Protein AF-A0A392V610-F1 (afdb_monomer)

Organism: NCBI:txid97028

Mean predicted aligned error: 13.37 Å

Radius of gyration: 14.89 Å; Cα contacts (8 Å, |Δi|>4): 27; chains: 1; bounding box: 26×30×28 Å

Structure (mmCIF, N/CA/C/O backbone):
data_AF-A0A392V610-F1
#
_entry.id   AF-A0A392V610-F1
#
loop_
_atom_site.group_PDB
_atom_site.id
_atom_site.type_symbol
_atom_site.label_atom_id
_atom_site.label_alt_id
_atom_site.label_comp_id
_atom_site.label_asym_id
_atom_site.label_entity_id
_atom_site.label_seq_id
_atom_site.pdbx_PDB_ins_code
_atom_site.Cartn_x
_atom_site.Cartn_y
_atom_site.Cartn_z
_atom_site.occupancy
_atom_site.B_iso_or_equiv
_atom_site.auth_seq_id
_atom_site.auth_comp_id
_atom_site.auth_asym_id
_atom_site.auth_atom_id
_atom_site.pdbx_PDB_model_num
ATOM 1 N N . MET A 1 1 ? 9.283 -17.714 -9.549 1.00 54.25 1 MET A N 1
ATOM 2 C CA . MET A 1 1 ? 7.933 -17.617 -8.951 1.00 54.25 1 MET A CA 1
ATOM 3 C C . MET A 1 1 ? 8.071 -16.832 -7.650 1.00 54.25 1 MET A C 1
ATOM 5 O O . MET A 1 1 ? 8.831 -17.263 -6.794 1.00 54.25 1 MET A O 1
ATOM 9 N N . TYR A 1 2 ? 7.489 -15.632 -7.545 1.00 46.78 2 TYR A N 1
ATOM 10 C CA . TYR A 1 2 ? 7.696 -14.741 -6.391 1.00 46.78 2 TYR A CA 1
ATOM 11 C C . TYR A 1 2 ? 6.772 -15.153 -5.236 1.00 46.78 2 TYR A C 1
ATOM 13 O O . TYR A 1 2 ? 5.554 -15.186 -5.401 1.00 46.78 2 TYR A O 1
ATOM 21 N N . SER A 1 3 ? 7.348 -15.483 -4.079 1.00 59.09 3 SER A N 1
ATOM 22 C CA . SER A 1 3 ? 6.608 -15.749 -2.840 1.00 59.09 3 SER A CA 1
ATOM 23 C C . SER A 1 3 ? 7.147 -14.847 -1.740 1.00 59.09 3 SER A C 1
ATOM 25 O O . SER A 1 3 ? 8.359 -14.800 -1.536 1.00 59.09 3 SER A O 1
ATOM 27 N N . GLY A 1 4 ? 6.257 -14.158 -1.032 1.00 70.62 4 GLY A N 1
ATOM 28 C CA . GLY A 1 4 ? 6.613 -13.213 0.024 1.00 70.62 4 GLY A CA 1
ATOM 29 C C . GLY A 1 4 ? 5.768 -13.410 1.275 1.00 70.62 4 GLY A C 1
ATOM 30 O O . GLY A 1 4 ? 4.864 -14.246 1.317 1.00 70.62 4 GLY A O 1
ATOM 31 N N . TRP A 1 5 ? 6.063 -12.628 2.307 1.00 76.50 5 TRP A N 1
ATOM 32 C CA . TRP A 1 5 ? 5.268 -12.579 3.529 1.00 76.50 5 TRP A CA 1
ATOM 33 C C . TRP A 1 5 ? 4.519 -11.257 3.577 1.00 76.50 5 TRP A C 1
ATOM 35 O O . TRP A 1 5 ? 5.140 -10.204 3.460 1.00 76.50 5 TRP A O 1
ATOM 45 N N . ILE A 1 6 ? 3.206 -11.313 3.790 1.00 78.12 6 ILE A N 1
ATOM 46 C CA . ILE A 1 6 ? 2.401 -10.122 4.070 1.00 78.12 6 ILE A CA 1
ATOM 47 C C . ILE A 1 6 ? 2.061 -10.122 5.557 1.00 78.12 6 ILE A C 1
ATOM 49 O O . ILE A 1 6 ? 1.741 -11.166 6.135 1.00 78.12 6 ILE A O 1
ATOM 53 N N . ARG A 1 7 ? 2.166 -8.947 6.182 1.00 79.38 7 ARG A N 1
ATOM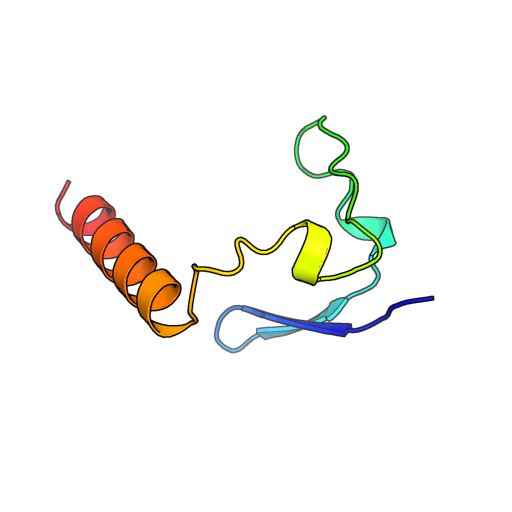 54 C CA . ARG A 1 7 ? 1.793 -8.722 7.576 1.00 79.38 7 ARG A CA 1
ATOM 55 C C . ARG A 1 7 ? 0.632 -7.733 7.635 1.00 79.38 7 ARG A C 1
ATOM 57 O O . ARG A 1 7 ? 0.731 -6.650 7.075 1.00 79.38 7 ARG A O 1
ATOM 64 N N . CYS A 1 8 ? -0.435 -8.106 8.332 1.00 77.31 8 CYS A N 1
ATOM 65 C CA . CYS A 1 8 ? -1.552 -7.232 8.676 1.00 77.31 8 CYS A CA 1
ATOM 66 C C . CYS A 1 8 ? -1.699 -7.257 10.202 1.00 77.31 8 CYS A C 1
ATOM 68 O O . CYS A 1 8 ? -2.073 -8.277 10.782 1.00 77.31 8 CYS A O 1
ATOM 70 N N . GLY A 1 9 ? -1.302 -6.172 10.873 1.00 82.94 9 GLY A N 1
ATOM 71 C CA . GLY A 1 9 ? -1.257 -6.125 12.337 1.00 82.94 9 GLY A CA 1
ATOM 72 C C . GLY A 1 9 ? -0.322 -7.186 12.935 1.00 82.94 9 GLY A C 1
ATOM 73 O O . GLY A 1 9 ? 0.869 -7.238 12.617 1.00 82.94 9 GLY A O 1
ATOM 74 N N . SER A 1 10 ? -0.846 -8.040 13.816 1.00 83.31 10 SER A N 1
ATOM 75 C CA . SER A 1 10 ? -0.122 -9.177 14.412 1.00 83.31 10 SER A CA 1
ATOM 76 C C . SER A 1 10 ? -0.092 -10.424 13.519 1.00 83.31 10 SER A C 1
ATOM 78 O O . SER A 1 10 ? 0.648 -11.364 13.805 1.00 83.31 10 SER A O 1
ATOM 80 N N . ILE A 1 11 ? -0.854 -10.439 12.425 1.00 68.19 11 ILE A N 1
ATOM 81 C CA . ILE A 1 11 ? -1.008 -11.606 11.558 1.00 68.19 11 ILE A CA 1
ATOM 82 C C . ILE A 1 11 ? 0.045 -11.556 10.450 1.00 68.19 11 ILE A C 1
ATOM 84 O O . ILE A 1 11 ? 0.170 -10.557 9.739 1.00 68.19 11 ILE A O 1
ATOM 88 N N . ARG A 1 12 ? 0.789 -12.652 10.269 1.00 76.44 12 ARG A N 1
ATOM 89 C CA . ARG A 1 12 ? 1.737 -12.850 9.163 1.00 76.44 12 ARG A CA 1
ATOM 90 C C . ARG A 1 12 ? 1.323 -14.082 8.361 1.00 76.44 12 ARG A C 1
ATOM 92 O O . ARG A 1 12 ? 1.268 -15.178 8.907 1.00 76.44 12 ARG A O 1
ATOM 99 N N . VAL A 1 13 ? 1.066 -13.906 7.066 1.00 73.38 13 VAL A N 1
ATOM 100 C CA . VAL A 1 13 ? 0.610 -14.982 6.170 1.00 73.38 13 VAL A CA 1
ATOM 101 C C . VAL A 1 13 ? 1.576 -15.129 5.001 1.00 73.38 13 VAL A C 1
ATOM 103 O O . VAL A 1 13 ? 2.097 -14.141 4.472 1.00 73.38 13 VAL A O 1
ATOM 106 N N . ARG A 1 14 ? 1.837 -16.379 4.606 1.00 70.88 14 ARG A N 1
ATOM 107 C CA . ARG A 1 14 ? 2.645 -16.689 3.426 1.00 70.88 14 ARG A CA 1
ATOM 108 C C . ARG A 1 14 ? 1.817 -16.419 2.180 1.00 70.88 14 ARG A C 1
ATOM 110 O O . ARG A 1 14 ? 0.751 -17.001 1.998 1.00 70.88 14 ARG A O 1
ATOM 117 N N . TYR A 1 15 ? 2.309 -15.522 1.342 1.00 65.12 15 TYR A N 1
ATOM 118 C CA . TYR A 1 15 ? 1.566 -15.012 0.210 1.00 65.12 15 TYR A CA 1
ATOM 119 C C . TYR A 1 15 ? 1.983 -15.699 -1.087 1.00 65.12 15 TYR A C 1
ATOM 121 O O . TYR A 1 15 ? 3.155 -15.668 -1.476 1.00 65.12 15 TYR A O 1
ATOM 129 N N . LEU A 1 16 ? 0.998 -16.296 -1.758 1.00 65.38 16 LEU A N 1
ATOM 130 C CA . LEU A 1 16 ? 1.111 -16.811 -3.117 1.00 65.38 16 LEU A CA 1
ATOM 131 C C . LEU A 1 16 ? 0.288 -15.893 -4.025 1.00 65.38 16 LEU A C 1
ATOM 133 O O . LEU A 1 16 ? -0.932 -15.804 -3.879 1.00 65.38 16 LEU A O 1
ATOM 137 N N . LEU A 1 17 ? 0.979 -15.205 -4.939 1.00 59.75 17 LEU A N 1
ATOM 138 C CA . LEU A 1 17 ? 0.442 -14.160 -5.825 1.00 59.75 17 LEU A CA 1
ATOM 139 C C . LEU A 1 17 ? -0.816 -14.593 -6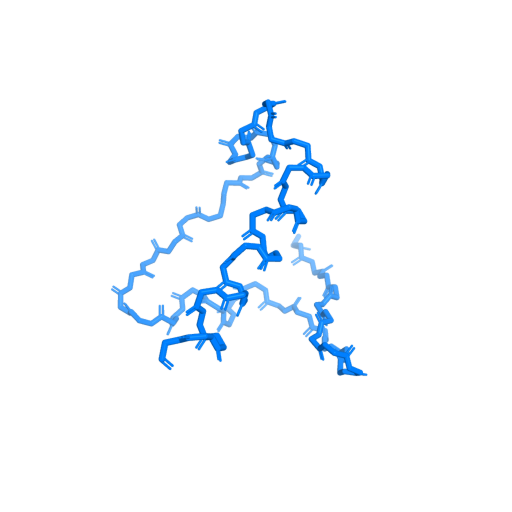.605 1.00 59.75 17 LEU A C 1
ATOM 141 O O . LEU A 1 17 ? -1.653 -13.765 -6.955 1.00 59.75 17 LEU A O 1
ATOM 145 N N . GLU A 1 18 ? -0.978 -15.897 -6.832 1.00 56.25 18 GLU A N 1
ATOM 146 C CA . GLU A 1 18 ? -2.105 -16.488 -7.559 1.00 56.25 18 GLU A CA 1
ATOM 147 C C . GLU A 1 18 ? -3.471 -16.228 -6.901 1.00 56.25 18 GLU A C 1
ATOM 149 O O . GLU A 1 18 ? -4.493 -16.266 -7.581 1.00 56.25 18 GLU A O 1
ATOM 154 N N . ARG A 1 19 ? -3.519 -15.940 -5.591 1.00 52.00 19 ARG A N 1
ATOM 155 C CA . ARG A 1 19 ? -4.783 -15.837 -4.839 1.00 52.00 19 ARG A CA 1
ATOM 156 C C . ARG A 1 19 ? -5.349 -14.422 -4.6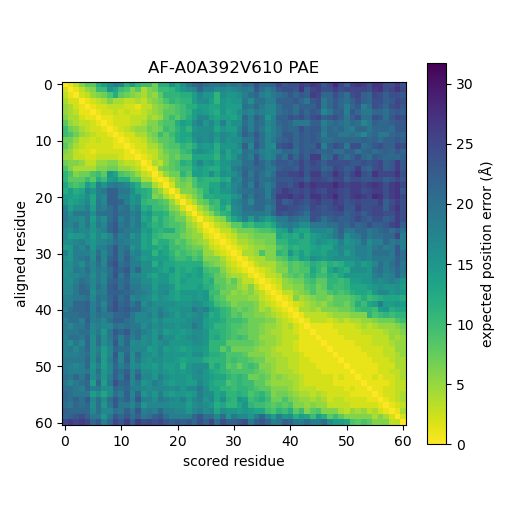77 1.00 52.00 19 ARG A C 1
ATOM 158 O O . ARG A 1 19 ? -6.469 -14.301 -4.193 1.00 52.00 19 ARG A O 1
ATOM 165 N N . VAL A 1 20 ? -4.641 -13.366 -5.089 1.00 53.09 20 VAL A N 1
ATOM 166 C CA . VAL A 1 20 ? -5.117 -11.969 -4.924 1.00 53.09 20 VAL A CA 1
ATOM 167 C C . VAL A 1 20 ? -5.590 -11.295 -6.201 1.00 53.09 20 VAL A C 1
ATOM 169 O O . VAL A 1 20 ? -6.361 -10.344 -6.124 1.00 53.09 20 VAL A O 1
ATOM 172 N N . LEU A 1 21 ? -5.303 -11.840 -7.382 1.00 52.84 21 LEU A N 1
ATOM 173 C CA . LEU A 1 21 ? -5.822 -11.294 -8.647 1.00 52.84 21 LEU A CA 1
ATOM 174 C C . LEU A 1 21 ? -7.334 -11.509 -8.873 1.00 52.84 21 LEU A C 1
ATOM 176 O O . LEU A 1 21 ? -7.818 -11.401 -9.996 1.00 52.84 21 LEU A O 1
ATOM 180 N N . ARG A 1 22 ? -8.095 -11.827 -7.822 1.00 52.47 22 ARG A N 1
ATOM 181 C CA . ARG A 1 22 ? -9.555 -11.995 -7.853 1.00 52.47 22 ARG A CA 1
ATOM 182 C C . ARG A 1 22 ? -10.266 -11.238 -6.729 1.00 52.47 22 ARG A C 1
ATOM 184 O O . ARG A 1 22 ? -11.351 -11.636 -6.317 1.00 52.47 22 ARG A O 1
ATOM 191 N N . GLN A 1 23 ? -9.691 -10.150 -6.223 1.00 55.44 23 GLN A N 1
ATOM 192 C CA . GLN A 1 23 ? -10.449 -9.223 -5.383 1.00 55.44 23 GLN A CA 1
ATOM 193 C C . GLN A 1 23 ? -11.086 -8.155 -6.291 1.00 55.44 23 GLN A C 1
ATOM 195 O O . GLN A 1 23 ? -10.393 -7.321 -6.856 1.00 55.44 23 GLN A O 1
ATOM 200 N N . PHE A 1 24 ? -12.415 -8.230 -6.447 1.00 47.50 24 PHE A N 1
ATOM 201 C CA . PHE A 1 24 ? -13.295 -7.230 -7.086 1.00 47.50 24 PHE A CA 1
ATOM 202 C C . PHE A 1 24 ? -13.294 -7.102 -8.619 1.00 47.50 24 PHE A C 1
ATOM 204 O O . PHE A 1 24 ? -13.358 -5.996 -9.143 1.00 47.50 24 PHE A O 1
ATOM 211 N N . GLY A 1 25 ? -13.285 -8.214 -9.364 1.00 52.72 25 GLY A N 1
ATOM 212 C CA . GLY A 1 25 ? -13.615 -8.192 -10.804 1.00 52.72 25 GLY A CA 1
ATOM 213 C C . GLY A 1 25 ? -12.645 -7.405 -11.698 1.00 52.72 25 GLY A C 1
ATOM 214 O O . GLY A 1 25 ? -12.877 -7.301 -12.899 1.00 52.72 25 GLY A O 1
ATOM 215 N N . TYR A 1 26 ? -11.551 -6.895 -11.132 1.00 55.06 26 TYR A N 1
ATOM 216 C CA . TYR A 1 26 ? -10.501 -6.174 -11.827 1.00 55.06 26 TYR A CA 1
ATOM 217 C C . TYR A 1 26 ? -9.194 -6.957 -11.712 1.00 55.06 26 TYR A C 1
ATOM 219 O O . TYR A 1 26 ? -8.726 -7.268 -10.615 1.00 55.06 26 TYR A O 1
ATOM 227 N N . VAL A 1 27 ? -8.605 -7.300 -12.856 1.00 64.12 27 VAL A N 1
ATOM 228 C CA . VAL A 1 27 ? -7.287 -7.938 -12.914 1.00 64.12 27 VAL A CA 1
ATOM 229 C C . VAL A 1 27 ? -6.238 -6.838 -12.784 1.00 64.12 27 VAL A C 1
ATOM 231 O O . VAL A 1 27 ? -6.022 -6.070 -13.717 1.00 64.12 27 VAL A O 1
ATOM 234 N N . GLN A 1 28 ? -5.579 -6.742 -11.630 1.00 63.00 28 GLN A N 1
ATOM 235 C CA . GLN A 1 28 ? -4.458 -5.818 -11.460 1.00 63.00 28 GLN A CA 1
ATOM 236 C C . GLN A 1 28 ? -3.163 -6.466 -11.954 1.00 63.00 28 GLN A C 1
AT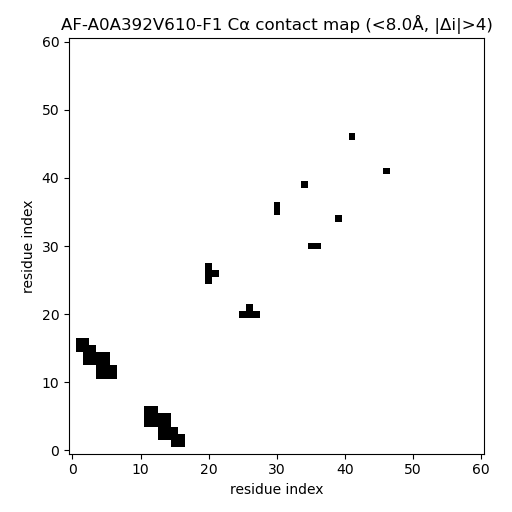OM 238 O O . GLN A 1 28 ? -2.607 -7.333 -11.295 1.00 63.00 28 GLN A O 1
ATOM 243 N N . THR A 1 29 ? -2.631 -6.038 -13.095 1.00 63.66 29 THR A N 1
ATOM 244 C CA . THR A 1 29 ? -1.304 -6.495 -13.525 1.00 63.66 29 THR A CA 1
ATOM 245 C C . THR A 1 29 ? -0.252 -5.999 -12.534 1.00 63.66 29 THR A C 1
ATOM 247 O O . THR A 1 29 ? -0.018 -4.799 -12.429 1.00 63.66 29 THR A O 1
ATOM 250 N N . ILE A 1 30 ? 0.381 -6.915 -11.799 1.00 67.19 30 ILE A N 1
ATOM 251 C CA . ILE A 1 30 ? 1.525 -6.596 -10.940 1.00 67.19 30 ILE A CA 1
ATOM 252 C C . ILE A 1 30 ? 2.735 -6.425 -11.865 1.00 67.19 30 ILE A C 1
ATOM 254 O O . ILE A 1 30 ? 3.135 -7.403 -12.506 1.00 67.19 30 ILE A O 1
ATOM 258 N N . PRO A 1 31 ? 3.315 -5.218 -11.999 1.00 66.06 31 PRO A N 1
ATOM 259 C CA . PRO A 1 31 ? 4.469 -5.046 -12.861 1.00 66.06 31 PRO A CA 1
ATOM 260 C C . PRO A 1 31 ? 5.659 -5.824 -12.304 1.00 66.06 31 PRO A C 1
ATOM 262 O O . PRO A 1 31 ? 5.882 -5.892 -11.097 1.00 66.06 31 PRO A O 1
ATOM 265 N N . HIS A 1 32 ? 6.439 -6.409 -13.210 1.00 65.19 32 HIS A N 1
ATOM 266 C CA . HIS A 1 32 ? 7.566 -7.272 -12.856 1.00 65.19 32 HIS A CA 1
ATOM 267 C C . HIS A 1 32 ? 8.664 -6.536 -12.071 1.00 65.19 32 HIS A C 1
ATOM 269 O O . HIS A 1 32 ? 9.421 -7.159 -11.331 1.00 65.19 32 HIS A O 1
ATOM 275 N N . HIS A 1 33 ? 8.740 -5.211 -12.223 1.00 67.50 33 HIS A N 1
ATOM 276 C CA . HIS A 1 33 ? 9.739 -4.370 -11.584 1.00 67.50 33 HIS A CA 1
ATOM 277 C C . HIS A 1 33 ? 9.076 -3.399 -10.593 1.00 67.50 33 HIS A C 1
ATOM 279 O O . HIS A 1 33 ? 8.179 -2.653 -10.991 1.00 67.50 33 HIS A 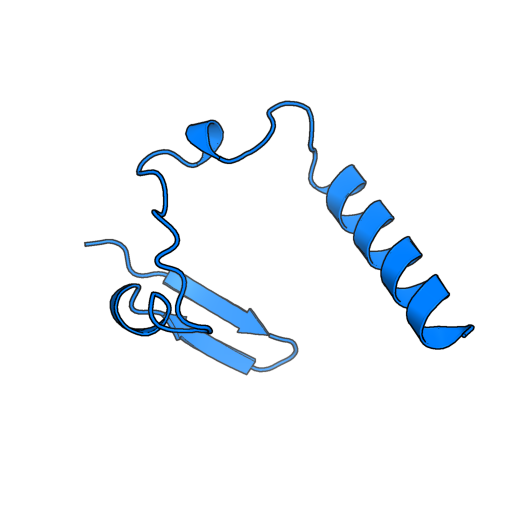O 1
ATOM 285 N N . PRO A 1 34 ? 9.524 -3.332 -9.327 1.00 60.72 34 PRO A N 1
ATOM 286 C CA . PRO A 1 34 ? 8.901 -2.487 -8.306 1.00 60.72 34 PRO A CA 1
ATOM 287 C C . PRO A 1 34 ? 8.937 -0.996 -8.674 1.00 60.72 34 PRO A C 1
ATOM 289 O O . PRO A 1 34 ? 7.949 -0.295 -8.481 1.00 60.72 34 PRO A O 1
ATOM 292 N N . HIS A 1 35 ? 10.015 -0.528 -9.313 1.00 64.00 35 HIS A N 1
ATOM 293 C CA . HIS A 1 35 ? 10.107 0.854 -9.810 1.00 64.00 35 HIS A CA 1
ATOM 294 C C . HIS A 1 35 ? 9.185 1.173 -10.997 1.00 64.00 35 HIS A C 1
ATOM 296 O O . HIS A 1 35 ? 9.033 2.338 -11.334 1.00 64.00 35 HIS A O 1
ATOM 302 N N . ALA A 1 36 ? 8.585 0.172 -11.652 1.00 65.62 36 ALA A N 1
ATOM 303 C CA . ALA A 1 36 ? 7.644 0.427 -12.743 1.00 65.62 36 ALA A CA 1
ATOM 304 C C . ALA A 1 36 ? 6.239 0.799 -12.230 1.00 65.62 36 ALA A C 1
ATOM 306 O O . ALA A 1 36 ? 5.488 1.441 -12.955 1.00 65.62 36 ALA A O 1
ATOM 30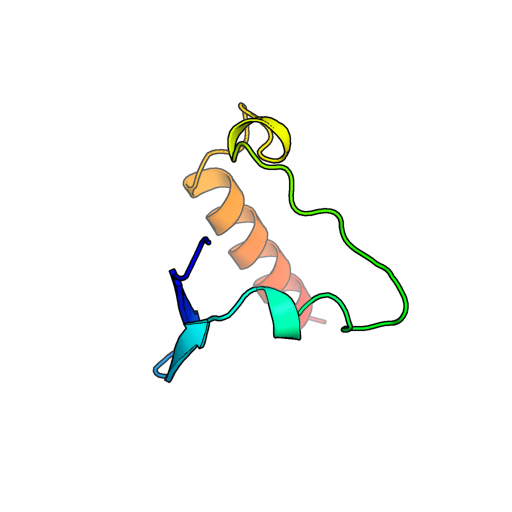7 N N . ALA A 1 37 ? 5.886 0.407 -10.998 1.00 64.06 37 ALA A N 1
ATOM 308 C CA . ALA A 1 37 ? 4.645 0.824 -10.329 1.00 64.06 37 ALA A CA 1
ATOM 309 C C . ALA A 1 37 ? 4.863 1.914 -9.277 1.00 64.06 37 ALA A C 1
ATOM 311 O O . ALA A 1 37 ? 3.968 2.723 -9.044 1.00 64.06 37 ALA A O 1
ATOM 312 N N . ALA A 1 38 ? 6.009 1.906 -8.593 1.00 67.38 38 ALA A N 1
ATOM 313 C CA . ALA A 1 38 ? 6.290 2.883 -7.556 1.00 67.38 38 ALA A CA 1
ATOM 314 C C . ALA A 1 38 ? 6.580 4.245 -8.191 1.00 67.38 38 ALA A C 1
ATOM 316 O O . ALA A 1 38 ? 7.479 4.369 -9.022 1.00 67.38 38 ALA A O 1
ATOM 317 N N . ASN A 1 39 ? 5.845 5.275 -7.770 1.00 75.38 39 ASN A N 1
ATOM 318 C CA . ASN A 1 39 ? 6.216 6.644 -8.092 1.00 75.38 39 ASN A CA 1
ATOM 319 C C . ASN A 1 39 ? 7.592 6.922 -7.452 1.00 75.38 39 ASN A C 1
ATOM 321 O O . ASN A 1 39 ? 7.717 6.812 -6.231 1.00 75.38 39 ASN A O 1
ATOM 325 N N . PRO A 1 40 ? 8.624 7.272 -8.241 1.00 69.44 40 PRO A N 1
ATOM 326 C CA . PRO A 1 40 ? 9.985 7.450 -7.738 1.00 69.44 40 PRO A CA 1
ATOM 327 C C . PRO A 1 40 ? 10.118 8.593 -6.722 1.00 69.44 40 PRO A C 1
ATOM 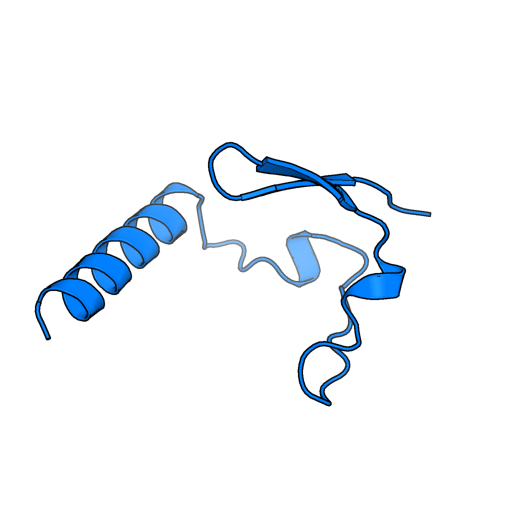329 O O . PRO A 1 40 ? 11.103 8.643 -5.993 1.00 69.44 40 PRO A O 1
ATOM 332 N N . LEU A 1 41 ? 9.136 9.496 -6.658 1.00 76.44 41 LEU A N 1
ATOM 333 C CA . LEU A 1 41 ? 9.081 10.593 -5.690 1.00 76.44 41 LEU A CA 1
ATOM 334 C C . LEU A 1 41 ? 8.340 10.216 -4.401 1.00 76.44 41 LEU A C 1
ATOM 336 O O . LEU A 1 4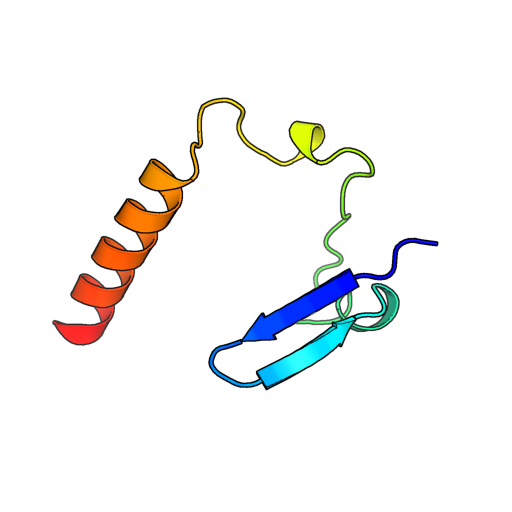1 ? 8.345 10.983 -3.442 1.00 76.44 41 LEU A O 1
ATOM 340 N N . THR A 1 42 ? 7.682 9.058 -4.363 1.00 76.81 42 THR A N 1
ATOM 341 C CA . THR A 1 42 ? 6.924 8.609 -3.198 1.00 76.81 42 THR A CA 1
ATOM 342 C C . THR A 1 42 ? 7.849 7.850 -2.254 1.00 76.81 42 THR A C 1
ATOM 344 O O . THR A 1 42 ? 8.102 6.658 -2.420 1.00 76.81 42 THR A O 1
ATOM 347 N N . THR A 1 43 ? 8.374 8.562 -1.258 1.00 82.19 43 THR A N 1
ATOM 348 C CA . THR A 1 43 ? 9.157 7.968 -0.170 1.00 82.19 43 THR A CA 1
ATOM 349 C C . THR A 1 43 ? 8.250 7.282 0.850 1.00 82.19 43 THR A C 1
ATOM 351 O O . THR A 1 43 ? 7.044 7.532 0.909 1.00 82.19 43 THR A O 1
ATOM 354 N N . VAL A 1 44 ? 8.841 6.419 1.680 1.00 78.75 44 VAL A N 1
ATOM 355 C CA . VAL A 1 44 ? 8.132 5.744 2.779 1.00 78.75 44 VAL A CA 1
ATOM 356 C C . VAL A 1 44 ? 7.491 6.761 3.729 1.00 78.75 44 VAL A C 1
ATOM 358 O O . VAL A 1 44 ? 6.338 6.580 4.104 1.00 78.75 44 VAL A O 1
ATOM 361 N N . ASP A 1 45 ? 8.183 7.861 4.029 1.00 84.06 45 ASP A N 1
ATOM 362 C CA . ASP A 1 45 ? 7.676 8.917 4.916 1.00 84.06 45 ASP A CA 1
ATOM 363 C C . ASP A 1 45 ? 6.419 9.596 4.353 1.00 84.06 45 ASP A C 1
ATOM 365 O O . ASP A 1 45 ? 5.470 9.873 5.084 1.00 84.06 45 ASP A O 1
ATOM 369 N N . ILE A 1 46 ? 6.380 9.818 3.034 1.00 84.19 46 ILE A N 1
ATOM 370 C CA . ILE A 1 46 ? 5.212 10.393 2.354 1.00 84.19 46 ILE A CA 1
ATOM 371 C C . ILE A 1 46 ? 4.023 9.428 2.439 1.00 84.19 46 ILE A C 1
ATOM 373 O O . ILE A 1 46 ? 2.903 9.857 2.712 1.00 84.19 46 ILE A O 1
ATOM 377 N N . ILE A 1 47 ? 4.251 8.125 2.232 1.00 84.31 47 ILE A N 1
ATOM 378 C CA . ILE A 1 47 ? 3.201 7.097 2.347 1.00 84.31 47 ILE A CA 1
ATOM 379 C C . ILE A 1 47 ? 2.636 7.068 3.769 1.00 84.31 47 ILE A C 1
ATOM 381 O O . ILE A 1 47 ? 1.416 7.034 3.940 1.00 84.31 47 ILE A O 1
ATOM 385 N N . ASP A 1 48 ? 3.510 7.106 4.773 1.00 85.19 48 ASP A N 1
ATOM 386 C CA . ASP A 1 48 ? 3.114 7.066 6.179 1.00 85.19 48 ASP A CA 1
ATOM 387 C C . ASP A 1 48 ? 2.295 8.308 6.559 1.00 85.19 48 ASP A C 1
ATOM 389 O O . ASP A 1 48 ? 1.218 8.202 7.148 1.00 85.19 48 ASP A O 1
ATOM 393 N N . GLN A 1 49 ? 2.715 9.490 6.099 1.00 87.12 49 GLN A N 1
ATOM 394 C CA . GLN A 1 49 ? 1.968 10.729 6.303 1.00 87.12 49 GLN A CA 1
ATOM 395 C C . GLN A 1 49 ? 0.571 10.685 5.661 1.00 87.12 49 GLN A C 1
ATOM 397 O O . GLN A 1 49 ? -0.408 11.101 6.289 1.00 87.12 49 GLN A O 1
ATOM 402 N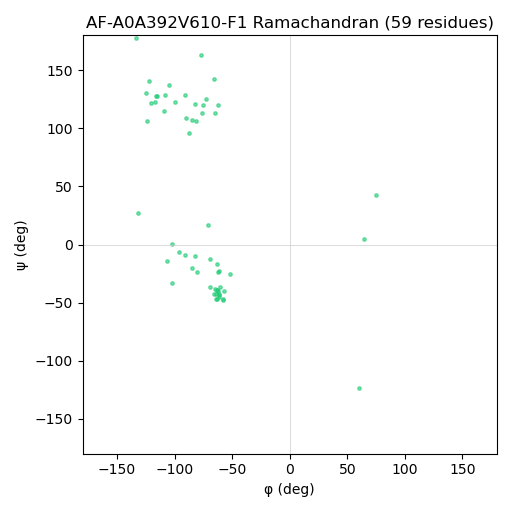 N . TYR A 1 50 ? 0.451 10.168 4.434 1.00 86.00 50 TYR A N 1
ATOM 403 C CA . TYR A 1 50 ? -0.852 9.991 3.783 1.00 86.00 50 TYR A CA 1
ATOM 404 C C . TYR A 1 50 ? -1.754 9.025 4.554 1.00 86.00 50 TYR A C 1
ATOM 406 O O . TYR A 1 50 ? -2.952 9.283 4.682 1.00 86.00 50 TYR A O 1
ATOM 414 N N . TRP A 1 51 ? -1.195 7.934 5.085 1.00 82.69 51 TRP A N 1
ATOM 415 C CA . TRP A 1 51 ? -1.943 6.974 5.893 1.00 82.69 51 TRP A CA 1
ATOM 416 C C . TRP A 1 51 ? -2.478 7.611 7.177 1.00 82.69 51 TRP A C 1
ATOM 418 O O . TRP A 1 51 ? -3.668 7.488 7.468 1.00 82.69 51 TRP A O 1
ATOM 428 N N . VAL A 1 52 ? -1.638 8.356 7.901 1.00 89.38 52 VAL A N 1
ATOM 429 C CA . VAL A 1 52 ? -2.042 9.083 9.115 1.00 89.38 52 VAL A CA 1
ATOM 430 C C . VAL A 1 52 ? -3.179 10.064 8.816 1.00 89.38 52 VAL A C 1
ATOM 432 O O . VAL A 1 52 ? -4.187 10.055 9.516 1.00 89.38 52 VAL A O 1
ATOM 435 N N . GLN A 1 53 ? -3.071 10.858 7.746 1.00 86.44 53 GLN A N 1
ATOM 436 C CA . GLN A 1 53 ? -4.121 11.809 7.354 1.00 86.44 53 GLN A CA 1
ATOM 437 C C . GLN A 1 53 ? -5.428 11.124 6.942 1.00 86.44 53 GLN A C 1
ATOM 439 O O . GLN A 1 53 ? -6.514 11.625 7.228 1.00 86.44 53 GLN A O 1
ATOM 444 N N . HIS A 1 54 ? -5.342 9.995 6.239 1.00 85.81 54 HIS A N 1
ATOM 445 C CA . HIS A 1 54 ? -6.521 9.222 5.869 1.00 85.81 54 HIS A CA 1
ATOM 446 C C . HIS A 1 54 ? -7.228 8.669 7.108 1.00 85.81 54 HIS A C 1
ATOM 448 O O . HIS A 1 54 ? -8.439 8.825 7.238 1.00 85.81 54 HIS A O 1
ATOM 454 N N . MET A 1 55 ? -6.467 8.075 8.029 1.00 88.62 55 MET A N 1
ATOM 455 C CA . MET A 1 55 ? -6.995 7.541 9.282 1.00 88.62 55 MET A CA 1
ATOM 456 C C . MET A 1 55 ? -7.634 8.631 10.138 1.00 88.62 55 MET A C 1
ATOM 458 O O . MET A 1 55 ? -8.724 8.416 10.656 1.00 88.62 55 MET A O 1
ATOM 462 N N . ASP A 1 56 ? -7.008 9.804 10.234 1.00 88.62 56 ASP A N 1
ATOM 463 C CA . ASP A 1 56 ? -7.571 10.953 10.945 1.00 88.62 56 ASP A CA 1
ATOM 464 C C . ASP A 1 56 ? -8.934 11.354 10.366 1.00 88.62 56 ASP A C 1
ATOM 466 O O . ASP A 1 56 ? -9.916 11.432 11.096 1.00 88.62 56 ASP A O 1
ATOM 470 N N . ARG A 1 57 ? -9.047 11.478 9.037 1.00 81.25 57 ARG A N 1
ATOM 471 C CA . ARG A 1 57 ? -10.320 11.792 8.359 1.00 81.25 57 ARG A CA 1
ATOM 472 C C . ARG A 1 57 ? -11.398 10.727 8.546 1.00 81.25 57 ARG A C 1
ATOM 474 O O . ARG A 1 57 ? -12.567 11.073 8.674 1.00 81.25 57 ARG A O 1
ATOM 481 N N . VAL A 1 58 ? -11.020 9.449 8.526 1.00 84.31 58 VAL A N 1
ATOM 482 C CA . VAL A 1 58 ? -11.950 8.327 8.734 1.00 84.31 58 VAL A CA 1
ATOM 483 C C . VAL A 1 58 ? -12.451 8.290 10.177 1.00 84.31 58 VAL A C 1
ATOM 485 O O . VAL A 1 58 ? -13.606 7.953 10.404 1.00 84.31 58 VAL A O 1
ATOM 488 N N . LEU A 1 59 ? -11.596 8.627 11.145 1.00 78.50 59 LEU A N 1
ATOM 489 C CA . LEU A 1 59 ? -11.928 8.594 12.570 1.00 78.50 59 LEU A CA 1
ATOM 490 C C . LEU A 1 59 ? -12.629 9.866 13.068 1.00 78.50 59 LEU A C 1
ATOM 492 O O . LEU A 1 59 ? -13.261 9.823 14.120 1.00 78.50 59 LEU A O 1
ATOM 496 N N . THR A 1 60 ? -12.510 10.983 12.346 1.00 76.19 60 THR A N 1
ATOM 497 C CA . THR A 1 60 ? -13.141 12.271 12.695 1.00 76.19 60 THR A CA 1
ATOM 498 C C . THR A 1 60 ? -14.402 12.603 11.885 1.00 76.19 60 THR A C 1
ATOM 500 O O . THR A 1 60 ? -14.993 13.656 12.127 1.00 76.19 60 THR A O 1
ATOM 503 N N . SER A 1 61 ? -14.830 11.729 10.960 1.00 55.62 61 SER A N 1
ATOM 504 C CA . SER A 1 61 ? -16.111 11.841 10.227 1.00 55.62 61 SER A CA 1
ATOM 505 C C . SER A 1 61 ? -17.257 11.079 10.884 1.00 55.62 61 SER A C 1
ATOM 507 O O . SER A 1 61 ? -16.990 10.061 11.560 1.00 55.62 61 SER A O 1
#

pLDDT: mean 70.67, std 12.02, range [46.78, 89.38]

Nearest PDB structures (foldseek):
  6sd6-assembly1_A  TM=3.139E-01  e=8.232E+00  Shigella sonnei

Secondary structure (DSSP, 8-state):
--EEEEEETTEEEEEEGGGTTTSSS------SSHHHHS-TT--HHHHHHHHHHHHHHHHH-

Foldseek 3Di:
DDWDWDDDPPDIDTDDPVPPCPDPPHRDDDDPDPPVPDDPPDDPVNVVVVVVVVVVVVVVD

Solvent-accessible surface area (backbone atoms only — not comparable to full-atom values): 4090 Å² total; per-residue (Å²): 135,80,70,51,77,48,71,59,90,93,46,72,46,85,40,59,68,87,74,61,57,68,66,80,94,47,76,69,84,76,64,95,44,69,74,78,72,46,59,90,85,65,46,71,68,56,52,51,52,52,50,53,54,50,51,50,54,63,72,74,101

Sequence (61 aa):
MYSGWIRCGSIRVRYLLERVLRQFGYVQTIPHHPHAAANPLTTVDIIDQYWVQHMDRVLTS